Protein AF-A0A7Z9LRA9-F1 (afdb_monomer_lite)

Foldseek 3Di:
DVVVVVVVVVVVVLVVVQVVLVVVCVVCVPPPPDDRDDRPVVVVVVVCVVVPDDD

pLDDT: mean 85.66, std 8.11, range [60.38, 93.69]

Radius of gyration: 15.63 Å; chains: 1; bounding box: 34×23×42 Å

Structure (mmCIF, N/CA/C/O backbone):
data_AF-A0A7Z9LRA9-F1
#
_entry.id   AF-A0A7Z9LRA9-F1
#
loop_
_atom_site.group_PDB
_atom_site.id
_atom_site.type_symbol
_atom_site.label_atom_id
_atom_site.label_alt_id
_atom_site.label_comp_id
_atom_site.label_asym_id
_atom_site.label_entity_id
_atom_site.label_seq_id
_atom_site.pdbx_PDB_ins_code
_atom_site.Cartn_x
_atom_site.Cartn_y
_atom_site.Cartn_z
_atom_site.occupancy
_atom_site.B_iso_or_equiv
_atom_site.auth_seq_id
_atom_site.auth_comp_id
_atom_site.auth_asym_id
_atom_site.auth_atom_id
_atom_site.pdbx_PDB_model_num
ATOM 1 N N . MET A 1 1 ? 11.963 -1.499 -24.221 1.00 65.94 1 MET A N 1
ATOM 2 C CA . MET A 1 1 ? 10.496 -1.646 -24.394 1.00 65.94 1 MET A CA 1
ATOM 3 C C . MET A 1 1 ? 9.916 -2.743 -23.499 1.00 65.94 1 MET A C 1
ATOM 5 O O . MET A 1 1 ? 8.961 -2.461 -22.797 1.00 65.94 1 MET A O 1
ATOM 9 N N . ILE A 1 2 ? 10.537 -3.926 -23.402 1.00 86.50 2 ILE A N 1
ATOM 10 C CA . ILE A 1 2 ? 10.116 -5.001 -22.477 1.00 86.50 2 ILE A CA 1
ATOM 11 C C . ILE A 1 2 ? 10.081 -4.561 -20.999 1.00 86.50 2 ILE A C 1
ATOM 13 O O . ILE A 1 2 ? 9.082 -4.767 -20.322 1.00 86.50 2 ILE A O 1
ATOM 17 N N . GLN A 1 3 ? 11.119 -3.862 -20.521 1.00 84.31 3 GLN A N 1
ATOM 18 C CA . GLN A 1 3 ? 11.170 -3.399 -19.127 1.00 84.31 3 GLN A CA 1
ATOM 19 C C . GLN A 1 3 ? 10.059 -2.398 -18.783 1.00 84.31 3 GLN A C 1
ATOM 21 O O . GLN A 1 3 ? 9.550 -2.408 -17.672 1.00 84.31 3 GLN A O 1
ATOM 26 N N . GLY A 1 4 ? 9.641 -1.559 -19.738 1.00 89.00 4 GLY A N 1
ATOM 27 C CA . GLY A 1 4 ? 8.536 -0.622 -19.527 1.00 89.00 4 GLY A CA 1
ATOM 28 C C . GLY A 1 4 ? 7.199 -1.340 -19.350 1.00 89.00 4 GLY A C 1
ATOM 29 O O . GLY A 1 4 ? 6.419 -0.964 -18.482 1.00 89.00 4 GLY A O 1
ATOM 30 N N . LEU A 1 5 ? 6.973 -2.413 -20.115 1.00 87.94 5 LEU A N 1
ATOM 31 C CA 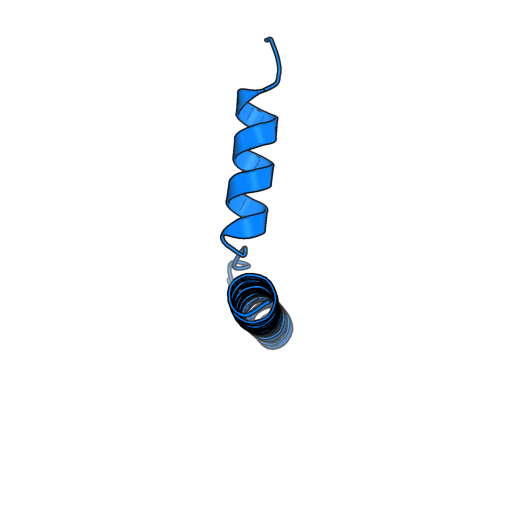. LEU A 1 5 ? 5.785 -3.252 -19.974 1.00 87.94 5 LEU A CA 1
ATOM 32 C C . LEU A 1 5 ? 5.778 -3.996 -18.634 1.00 87.94 5 LEU A C 1
ATOM 34 O O . LEU A 1 5 ? 4.756 -3.998 -17.958 1.00 87.94 5 LEU A O 1
ATOM 38 N N . TYR A 1 6 ? 6.915 -4.562 -18.216 1.00 86.88 6 TYR A N 1
ATOM 39 C CA . TYR A 1 6 ? 7.029 -5.200 -16.900 1.00 86.88 6 TYR A CA 1
ATOM 40 C C . TYR A 1 6 ? 6.814 -4.204 -15.760 1.00 86.88 6 TYR A C 1
ATOM 42 O O . TYR A 1 6 ? 6.077 -4.496 -14.827 1.00 86.88 6 TYR A O 1
ATOM 50 N N . THR A 1 7 ? 7.384 -3.002 -15.847 1.00 90.88 7 THR A N 1
ATOM 51 C CA . THR A 1 7 ? 7.154 -1.944 -14.853 1.00 90.88 7 THR A CA 1
ATOM 52 C C . THR A 1 7 ? 5.691 -1.506 -14.819 1.00 90.88 7 THR A C 1
ATOM 54 O O . THR A 1 7 ? 5.143 -1.323 -13.735 1.00 90.88 7 THR A O 1
ATOM 57 N N . ALA A 1 8 ? 5.031 -1.383 -15.975 1.00 89.38 8 ALA A N 1
ATOM 58 C CA . ALA A 1 8 ? 3.607 -1.06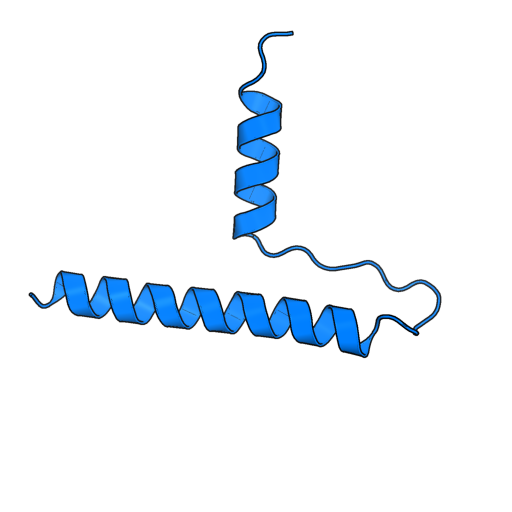8 -16.042 1.00 89.38 8 ALA A CA 1
ATOM 59 C C . ALA A 1 8 ? 2.744 -2.190 -15.439 1.00 89.38 8 ALA A C 1
ATOM 61 O O . ALA A 1 8 ? 1.866 -1.908 -14.627 1.00 89.38 8 ALA A O 1
ATOM 62 N N . ALA A 1 9 ? 3.032 -3.453 -15.768 1.00 90.00 9 ALA A N 1
ATOM 63 C CA . ALA A 1 9 ? 2.346 -4.615 -15.207 1.00 90.00 9 ALA A CA 1
ATOM 64 C C . ALA A 1 9 ? 2.516 -4.694 -13.682 1.00 90.00 9 ALA A C 1
ATOM 66 O O . ALA A 1 9 ? 1.530 -4.794 -12.957 1.00 90.00 9 ALA A O 1
ATOM 67 N N . ASN A 1 10 ? 3.745 -4.538 -13.184 1.00 91.88 10 ASN A N 1
ATOM 68 C CA . ASN A 1 10 ? 4.034 -4.488 -11.749 1.00 91.88 10 ASN A CA 1
ATOM 69 C C . ASN A 1 10 ? 3.329 -3.306 -11.063 1.00 91.88 10 ASN A C 1
ATOM 71 O O . ASN A 1 10 ? 2.836 -3.439 -9.945 1.00 91.88 10 ASN A O 1
ATOM 75 N N . GLY A 1 11 ? 3.242 -2.154 -11.734 1.00 90.81 11 GLY A N 1
ATOM 76 C CA . GLY A 1 11 ? 2.492 -0.996 -11.254 1.00 90.81 11 GLY A CA 1
ATOM 77 C C . GLY A 1 11 ? 0.993 -1.271 -11.123 1.00 90.81 11 GLY A C 1
ATOM 78 O O . GLY A 1 11 ? 0.392 -0.855 -10.136 1.00 90.81 11 GLY A O 1
ATOM 79 N N . MET A 1 12 ? 0.399 -2.000 -12.073 1.00 92.12 12 MET A N 1
ATOM 80 C CA . MET A 1 12 ? -1.015 -2.391 -12.020 1.00 92.12 12 MET A CA 1
ATOM 81 C C . MET A 1 12 ? -1.296 -3.382 -10.891 1.00 92.12 12 MET A C 1
ATOM 83 O O . MET A 1 12 ? -2.229 -3.154 -10.128 1.00 92.12 12 MET A O 1
ATOM 87 N N . ILE A 1 13 ? -0.451 -4.402 -10.717 1.00 92.88 13 ILE A N 1
ATOM 88 C CA . ILE A 1 13 ? -0.562 -5.359 -9.600 1.00 92.88 13 ILE A CA 1
ATOM 89 C C . ILE A 1 13 ? -0.489 -4.614 -8.258 1.00 92.88 13 ILE A C 1
ATOM 91 O O . ILE A 1 13 ? -1.333 -4.787 -7.384 1.00 92.88 13 ILE A O 1
ATOM 95 N N . ALA A 1 14 ? 0.455 -3.678 -8.115 1.00 90.88 14 ALA A N 1
ATOM 96 C CA . ALA A 1 14 ? 0.566 -2.866 -6.905 1.00 90.88 14 ALA A CA 1
ATOM 97 C C . ALA A 1 14 ? -0.655 -1.953 -6.663 1.00 90.88 14 ALA A C 1
ATOM 99 O O . ALA A 1 14 ? -0.924 -1.571 -5.521 1.00 90.88 14 ALA A O 1
ATOM 100 N N . VAL A 1 15 ? -1.373 -1.546 -7.713 1.00 92.19 15 VAL A N 1
ATOM 101 C CA .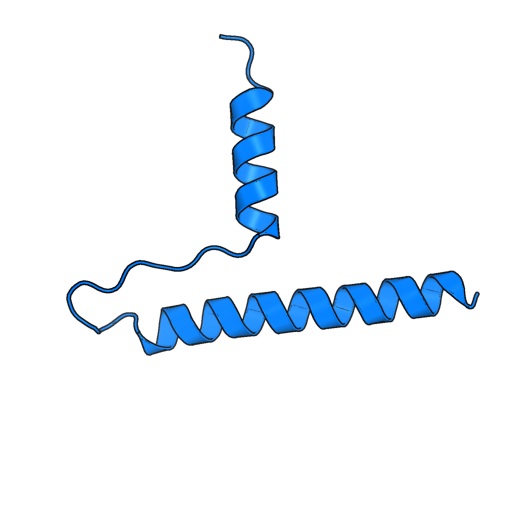 VAL A 1 15 ? -2.620 -0.772 -7.600 1.00 92.19 15 VAL A CA 1
ATOM 102 C C . VAL A 1 15 ? -3.783 -1.670 -7.181 1.00 92.19 15 VAL A C 1
ATOM 104 O O . VAL A 1 15 ? -4.547 -1.269 -6.300 1.00 92.19 15 VAL A O 1
ATOM 107 N N . GLU A 1 16 ? -3.877 -2.873 -7.741 1.00 93.44 16 GLU A N 1
ATOM 108 C CA . GLU A 1 16 ? -4.869 -3.886 -7.370 1.00 93.44 16 GLU A CA 1
ATOM 109 C C . GLU A 1 16 ? -4.759 -4.251 -5.883 1.00 93.44 16 GLU A C 1
ATOM 111 O O . GLU A 1 16 ? -5.739 -4.148 -5.143 1.00 93.44 16 GLU A O 1
ATOM 116 N N . ASP A 1 17 ? -3.547 -4.528 -5.396 1.00 92.25 17 ASP A N 1
ATOM 117 C C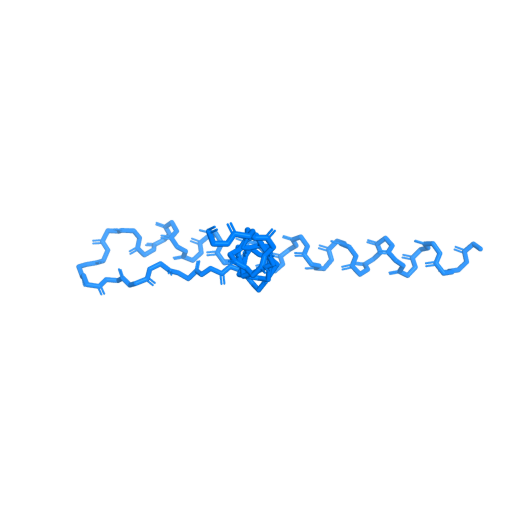A . ASP A 1 17 ? -3.296 -4.829 -3.981 1.00 92.25 17 ASP A CA 1
ATOM 118 C C . ASP A 1 17 ? -3.743 -3.688 -3.055 1.00 92.25 17 ASP A C 1
ATOM 120 O O . ASP A 1 17 ? -4.341 -3.899 -1.993 1.00 92.25 17 ASP A O 1
ATOM 124 N N . ARG A 1 18 ? -3.483 -2.433 -3.450 1.00 91.19 18 ARG A N 1
ATOM 125 C CA . ARG A 1 18 ? -3.929 -1.256 -2.683 1.00 91.19 18 ARG A CA 1
ATOM 126 C C . ARG A 1 18 ? -5.450 -1.161 -2.655 1.00 91.19 18 ARG A C 1
ATOM 128 O O . ARG A 1 18 ? -6.010 -0.826 -1.610 1.00 91.19 18 ARG A O 1
ATOM 135 N N . GLN A 1 19 ? -6.109 -1.437 -3.776 1.00 93.62 19 GLN A N 1
ATOM 136 C CA . GLN A 1 19 ? -7.567 -1.425 -3.875 1.00 93.62 19 GLN A CA 1
ATOM 137 C C . GLN A 1 19 ? -8.189 -2.530 -3.021 1.00 93.62 19 GLN A C 1
ATOM 139 O O . GLN A 1 19 ? -9.140 -2.245 -2.296 1.00 93.62 19 GLN A O 1
ATOM 144 N N . ALA A 1 20 ? -7.606 -3.730 -2.991 1.00 93.69 20 ALA A N 1
ATOM 145 C CA . ALA A 1 20 ? -8.048 -4.821 -2.125 1.00 93.69 20 ALA A CA 1
ATOM 146 C C . ALA A 1 20 ? -7.977 -4.446 -0.633 1.00 93.69 20 ALA A C 1
ATOM 148 O O . ALA A 1 20 ? -8.930 -4.661 0.118 1.00 93.69 20 ALA A O 1
ATOM 149 N N . VAL A 1 21 ? -6.888 -3.805 -0.191 1.00 93.12 21 VAL A N 1
ATOM 150 C CA . VAL A 1 21 ? -6.761 -3.312 1.196 1.00 93.12 21 VAL A CA 1
ATOM 151 C C . VAL A 1 21 ? -7.812 -2.244 1.511 1.00 93.12 21 VAL A C 1
ATOM 153 O O . VAL A 1 21 ? -8.402 -2.251 2.592 1.00 93.12 21 VAL A O 1
ATOM 156 N N . ILE A 1 22 ? -8.070 -1.315 0.587 1.00 92.50 22 ILE A N 1
ATOM 157 C CA . ILE A 1 22 ? -9.108 -0.290 0.761 1.00 92.50 22 ILE A CA 1
ATOM 158 C C . ILE A 1 22 ? -10.494 -0.939 0.848 1.00 92.50 22 ILE A C 1
ATOM 160 O O . ILE A 1 22 ? -11.246 -0.610 1.763 1.00 92.50 22 ILE A O 1
ATOM 164 N N . ALA A 1 23 ? -10.806 -1.886 -0.036 1.00 93.56 23 ALA A N 1
ATOM 165 C CA . ALA A 1 23 ? -12.072 -2.610 -0.037 1.00 93.56 23 ALA A CA 1
ATOM 166 C C . ALA A 1 23 ? -12.298 -3.358 1.284 1.00 93.56 23 ALA A C 1
ATOM 168 O O . ALA A 1 23 ? -13.346 -3.191 1.903 1.00 93.56 23 ALA A O 1
ATOM 169 N N . ASN A 1 24 ? -11.290 -4.082 1.781 1.00 92.88 24 ASN A N 1
ATOM 170 C CA . ASN A 1 24 ? -11.357 -4.773 3.072 1.00 92.88 24 ASN A CA 1
ATOM 171 C C . ASN A 1 24 ? -11.596 -3.813 4.243 1.00 92.88 24 ASN A C 1
ATOM 173 O O . ASN A 1 24 ? -12.365 -4.121 5.154 1.00 92.88 24 ASN A O 1
ATOM 177 N N . ASN A 1 25 ? -10.969 -2.636 4.215 1.00 92.31 25 ASN A N 1
ATOM 178 C CA . ASN A 1 25 ? -11.178 -1.617 5.239 1.00 92.31 25 ASN A CA 1
ATOM 179 C C . ASN A 1 25 ? -12.593 -1.034 5.213 1.00 92.31 25 ASN A C 1
ATOM 181 O O . ASN A 1 25 ? -13.141 -0.741 6.270 1.00 92.31 25 ASN A O 1
ATOM 185 N N . ILE A 1 26 ? -13.164 -0.837 4.023 1.00 91.75 26 ILE A N 1
ATOM 186 C CA . ILE A 1 26 ? -14.529 -0.322 3.866 1.00 91.75 26 ILE A CA 1
ATOM 187 C C . ILE A 1 26 ? -15.540 -1.390 4.287 1.00 91.75 26 ILE A C 1
ATOM 189 O O . ILE A 1 26 ? -16.459 -1.090 5.042 1.00 91.75 26 ILE A O 1
ATOM 193 N N . ALA A 1 27 ? -15.339 -2.639 3.864 1.00 92.06 27 ALA A N 1
ATOM 194 C CA . ALA A 1 27 ? -16.212 -3.757 4.209 1.00 92.06 27 ALA A CA 1
ATOM 195 C C . ALA A 1 27 ? -16.290 -3.991 5.727 1.00 92.06 27 ALA A C 1
ATOM 197 O O . ALA A 1 27 ? -17.357 -4.293 6.250 1.00 92.06 27 ALA A O 1
ATOM 198 N N . ASN A 1 28 ? -15.178 -3.802 6.441 1.00 92.56 28 ASN A N 1
ATOM 199 C CA . ASN A 1 28 ? -15.106 -3.981 7.893 1.00 92.56 28 ASN A CA 1
ATOM 200 C C . ASN A 1 28 ? -15.248 -2.675 8.692 1.00 92.56 28 ASN A C 1
ATOM 202 O O . ASN A 1 28 ? -15.020 -2.672 9.902 1.00 92.56 28 ASN A O 1
ATOM 206 N N . LEU A 1 29 ? -15.629 -1.564 8.053 1.00 89.56 29 LEU A N 1
ATOM 207 C CA . LEU A 1 29 ? -15.739 -0.257 8.712 1.00 89.56 29 LEU A CA 1
ATOM 208 C C . LEU A 1 29 ? -16.750 -0.260 9.871 1.00 89.56 29 LEU A C 1
ATOM 210 O O . LEU A 1 29 ? -16.549 0.434 10.863 1.00 89.56 29 LEU A O 1
ATOM 214 N N . SER A 1 30 ? -17.826 -1.038 9.747 1.00 87.12 30 SER A N 1
ATOM 215 C CA . SER A 1 30 ? -18.899 -1.131 10.747 1.00 87.12 30 SER A CA 1
ATOM 216 C C . SER A 1 30 ? -18.676 -2.232 11.790 1.00 87.12 30 SER A C 1
ATOM 218 O O . SER A 1 30 ? -19.503 -2.402 12.685 1.00 87.12 30 SER A O 1
ATOM 220 N N . THR A 1 31 ? -17.577 -2.985 11.698 1.00 86.44 31 THR A N 1
ATOM 221 C CA . THR A 1 31 ? -17.251 -4.039 12.661 1.00 86.44 31 THR A CA 1
ATOM 222 C C . THR A 1 31 ? -16.610 -3.421 13.904 1.00 86.44 31 THR A C 1
ATOM 224 O O . THR A 1 31 ? -15.530 -2.828 13.841 1.00 86.44 31 THR A O 1
ATOM 227 N N . ASN A 1 32 ? -17.260 -3.568 15.063 1.00 84.88 32 ASN A N 1
ATOM 228 C CA . ASN A 1 32 ? -16.740 -3.049 16.330 1.00 84.88 32 ASN A CA 1
ATOM 229 C C . ASN A 1 32 ? -15.354 -3.645 16.637 1.00 84.88 32 ASN A C 1
ATOM 231 O O . ASN A 1 32 ? -15.176 -4.860 16.642 1.00 84.88 32 ASN A O 1
ATOM 235 N N . GLY A 1 33 ? -14.373 -2.779 16.910 1.00 84.69 33 GLY A N 1
ATOM 236 C CA . GLY A 1 33 ? -13.002 -3.181 17.249 1.00 84.69 33 GLY A CA 1
ATOM 237 C C . GLY A 1 33 ? -12.071 -3.444 16.056 1.00 84.69 33 GLY A C 1
ATOM 238 O O . GLY A 1 33 ? -10.917 -3.823 16.270 1.00 84.69 33 GLY A O 1
ATOM 239 N N . PHE A 1 34 ? -12.516 -3.221 14.814 1.00 88.62 34 PHE A N 1
ATOM 240 C CA . PHE A 1 34 ? -11.677 -3.405 13.628 1.00 88.62 34 PHE A CA 1
ATOM 241 C C . PHE A 1 34 ? -10.537 -2.371 13.543 1.00 88.62 34 PHE A C 1
ATOM 243 O O . PHE A 1 34 ? -10.742 -1.164 13.688 1.00 88.62 34 PHE A O 1
ATOM 250 N N . LYS A 1 35 ? -9.309 -2.840 13.280 1.00 87.50 35 LYS A N 1
ATOM 251 C CA . LYS A 1 35 ? -8.132 -1.988 13.045 1.00 87.50 35 LYS A CA 1
ATOM 252 C C . LYS A 1 35 ? -7.910 -1.828 11.546 1.00 87.50 35 LYS A C 1
ATOM 254 O O . LYS A 1 35 ? -7.690 -2.809 10.844 1.00 87.50 35 LYS A O 1
ATOM 259 N N . ARG A 1 36 ? -7.909 -0.580 11.071 1.00 85.38 36 ARG A N 1
ATOM 260 C CA . ARG A 1 36 ? -7.687 -0.273 9.655 1.00 85.38 36 ARG A CA 1
ATOM 261 C C . ARG A 1 36 ? -6.301 -0.735 9.202 1.00 85.38 36 ARG A C 1
ATOM 263 O O . ARG A 1 36 ? -5.287 -0.342 9.778 1.00 85.38 36 ARG A O 1
ATOM 270 N N . GLN A 1 37 ? -6.264 -1.494 8.116 1.00 87.75 37 GLN A N 1
ATOM 271 C CA . GLN A 1 37 ? -5.037 -1.930 7.470 1.00 87.75 37 GLN A CA 1
ATOM 272 C C . GLN A 1 37 ? -4.486 -0.826 6.561 1.00 87.75 37 GLN A C 1
ATOM 274 O O . GLN A 1 37 ? -5.216 -0.194 5.795 1.00 87.75 37 GLN A O 1
ATOM 279 N N . LEU A 1 38 ? -3.179 -0.590 6.633 1.00 86.56 38 LEU A N 1
ATOM 280 C CA . LEU A 1 38 ? -2.475 0.345 5.758 1.00 86.56 38 LEU A CA 1
ATOM 281 C C . LEU A 1 38 ? -1.694 -0.434 4.703 1.00 86.56 38 LEU A C 1
ATOM 283 O O . LEU A 1 38 ? -1.078 -1.452 5.006 1.00 86.56 38 LEU A O 1
ATOM 287 N N . SER A 1 39 ? -1.708 0.059 3.464 1.00 87.69 39 SER A N 1
ATOM 288 C CA . SER A 1 39 ? -0.864 -0.513 2.415 1.00 87.69 39 SER A CA 1
ATOM 289 C C . SER A 1 39 ? 0.616 -0.250 2.720 1.00 87.69 39 SER A C 1
ATOM 291 O O . SER A 1 39 ? 0.967 0.810 3.252 1.00 87.69 39 SER A O 1
ATOM 293 N N . VAL A 1 40 ? 1.493 -1.186 2.343 1.00 85.25 40 VAL A N 1
ATOM 294 C CA . VAL A 1 40 ? 2.949 -1.073 2.555 1.00 85.25 40 VAL A CA 1
ATOM 295 C C . VAL A 1 40 ? 3.507 0.205 1.921 1.00 85.25 40 VAL A C 1
ATOM 297 O O . VAL A 1 40 ? 4.317 0.889 2.536 1.00 85.25 40 VAL A O 1
ATOM 300 N N . GLN A 1 41 ? 3.005 0.609 0.749 1.00 82.56 41 GLN A N 1
ATOM 301 C CA . GLN A 1 41 ? 3.400 1.866 0.103 1.00 82.56 41 GLN A CA 1
ATOM 302 C C . GLN A 1 41 ? 3.131 3.093 0.990 1.00 82.56 41 GLN A C 1
ATOM 304 O O . GLN A 1 41 ? 3.974 3.987 1.093 1.00 82.56 41 GLN A O 1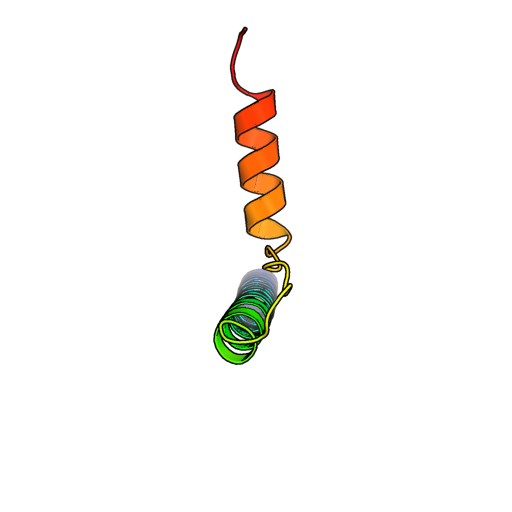
ATOM 309 N N . THR A 1 42 ? 1.955 3.145 1.624 1.00 81.50 42 THR A N 1
ATOM 310 C CA . THR A 1 42 ? 1.573 4.242 2.523 1.00 81.50 42 THR A CA 1
ATOM 311 C C . THR A 1 42 ? 2.426 4.235 3.788 1.00 81.50 42 THR A C 1
ATOM 313 O O . THR A 1 42 ? 2.853 5.297 4.234 1.00 81.50 42 THR A O 1
ATOM 316 N N . LEU A 1 43 ? 2.701 3.053 4.348 1.00 84.25 43 LEU A N 1
ATOM 317 C CA . LEU A 1 43 ? 3.549 2.895 5.533 1.00 84.25 43 LEU A CA 1
ATOM 318 C C . LEU A 1 43 ? 4.980 3.350 5.268 1.00 84.25 43 LEU A C 1
ATOM 320 O O . LEU A 1 43 ? 5.522 4.126 6.049 1.00 84.25 43 LEU A O 1
ATOM 324 N N . LEU A 1 44 ? 5.553 2.930 4.141 1.00 82.06 44 LEU A N 1
ATOM 325 C CA . LEU A 1 44 ? 6.883 3.343 3.720 1.00 82.06 44 LEU A CA 1
ATOM 326 C C . LEU A 1 44 ? 6.948 4.863 3.579 1.00 82.06 44 LEU A C 1
ATOM 328 O O . LEU A 1 44 ? 7.765 5.490 4.240 1.00 82.06 44 LEU A O 1
ATOM 332 N N . SER A 1 45 ? 6.042 5.484 2.815 1.00 81.62 45 SER A N 1
ATOM 333 C CA . SER A 1 45 ? 6.019 6.947 2.665 1.00 81.62 45 SER A CA 1
ATOM 334 C C . SER A 1 45 ? 5.888 7.671 4.011 1.00 81.62 45 SER A C 1
ATOM 336 O O . SER A 1 45 ? 6.642 8.602 4.286 1.00 81.62 45 SER A O 1
ATOM 338 N N . ARG A 1 46 ? 4.991 7.214 4.892 1.00 84.44 46 ARG A N 1
ATOM 339 C CA . ARG A 1 46 ? 4.808 7.773 6.241 1.00 84.44 46 ARG A CA 1
ATOM 340 C C . ARG A 1 46 ? 6.078 7.660 7.090 1.00 84.44 46 ARG A C 1
ATOM 342 O O . ARG A 1 46 ? 6.421 8.614 7.784 1.00 84.44 46 ARG A O 1
ATOM 349 N N . ALA A 1 47 ? 6.764 6.520 7.029 1.00 82.44 47 ALA A N 1
ATOM 350 C CA . ALA A 1 47 ? 8.013 6.280 7.743 1.00 82.44 47 ALA A CA 1
ATOM 351 C C . ALA A 1 47 ? 9.162 7.124 7.177 1.00 82.44 47 ALA A C 1
ATOM 353 O O . ALA A 1 47 ? 9.918 7.706 7.952 1.00 82.44 47 ALA A O 1
ATOM 354 N N . TYR A 1 48 ? 9.259 7.266 5.852 1.00 83.19 48 TYR A N 1
ATOM 355 C CA . TYR A 1 48 ? 10.237 8.146 5.210 1.00 83.19 48 TYR A CA 1
ATOM 356 C C . TYR A 1 48 ? 10.063 9.599 5.670 1.00 83.19 48 TYR A C 1
ATOM 358 O O . TYR A 1 48 ? 11.029 10.212 6.109 1.00 83.19 48 TYR A O 1
ATOM 366 N N . TRP A 1 49 ? 8.836 10.131 5.679 1.00 70.19 49 TRP A N 1
ATOM 367 C CA . TRP A 1 49 ? 8.567 11.492 6.166 1.00 70.19 49 TRP A CA 1
ATOM 368 C C . TRP A 1 49 ? 8.845 11.684 7.660 1.00 70.19 49 TRP A C 1
ATOM 370 O O . TRP A 1 49 ? 9.210 12.781 8.073 1.00 70.19 49 TRP A O 1
ATOM 380 N N . CYS A 1 50 ? 8.675 10.642 8.477 1.00 72.56 50 CYS A N 1
ATOM 381 C CA . CYS A 1 50 ? 8.971 10.710 9.907 1.00 72.56 50 CYS A CA 1
ATOM 382 C C . CYS A 1 50 ? 10.481 10.700 10.194 1.00 72.56 50 CYS A C 1
ATOM 384 O O . CYS A 1 50 ? 10.913 11.349 11.138 1.00 72.56 50 CYS A O 1
ATOM 386 N N . ASN A 1 51 ? 11.273 10.002 9.373 1.00 74.31 51 ASN A N 1
ATOM 387 C CA . ASN A 1 51 ? 12.735 9.965 9.487 1.00 74.31 51 ASN A CA 1
ATOM 388 C C . ASN A 1 51 ? 13.435 11.143 8.783 1.00 74.31 51 ASN A C 1
ATOM 390 O O . ASN A 1 51 ? 14.605 11.394 9.039 1.00 74.31 51 ASN A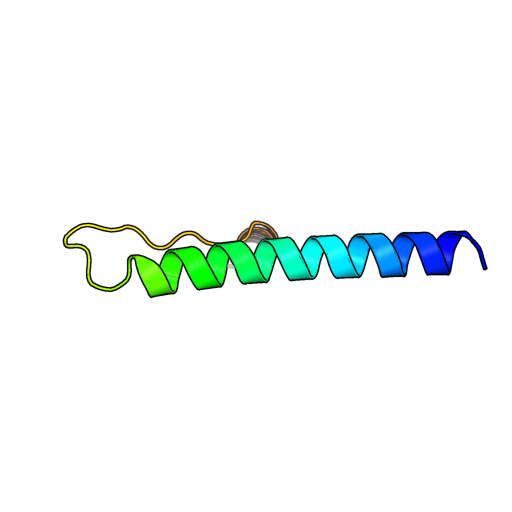 O 1
ATOM 394 N N . ALA A 1 52 ? 12.742 11.862 7.893 1.00 71.19 52 ALA A N 1
ATOM 395 C CA . ALA A 1 52 ? 13.304 12.974 7.123 1.00 71.19 52 ALA A CA 1
ATOM 396 C C . ALA A 1 52 ? 13.114 14.362 7.769 1.00 71.19 52 ALA A C 1
ATOM 398 O O . ALA A 1 52 ? 13.576 15.355 7.207 1.00 71.19 52 ALA A O 1
ATOM 399 N N . LYS A 1 53 ? 12.438 14.471 8.922 1.00 60.38 53 LYS A N 1
ATOM 400 C CA . LYS A 1 53 ? 12.378 15.737 9.665 1.00 60.38 53 LYS A CA 1
ATOM 401 C C . LYS A 1 53 ? 13.642 15.897 10.520 1.00 60.38 53 LYS A C 1
ATOM 403 O O . LYS A 1 53 ? 13.874 15.028 11.360 1.00 60.38 53 LYS A O 1
ATOM 408 N N . PRO A 1 54 ? 14.431 16.978 10.371 1.00 63.88 54 PRO A N 1
ATOM 409 C CA . PRO A 1 54 ? 15.355 17.356 11.431 1.00 63.88 54 PRO A CA 1
ATOM 410 C C . PRO A 1 54 ? 14.523 17.705 12.676 1.00 63.88 54 PRO A C 1
ATOM 412 O O . PRO A 1 54 ? 13.456 18.311 12.546 1.00 63.88 54 PRO A O 1
ATOM 415 N N . SER A 1 55 ? 14.980 17.227 13.836 1.00 68.75 55 SER A N 1
ATOM 416 C CA . SER A 1 55 ? 14.392 17.471 15.163 1.00 68.75 55 SER A CA 1
ATOM 417 C C . SER A 1 55 ? 14.118 18.945 15.423 1.00 68.75 55 SER A C 1
ATOM 419 O O . SER A 1 55 ? 15.056 19.734 15.158 1.00 68.75 55 SER A O 1
#

Secondary structure (DSSP, 8-state):
-HHHHHHHHHHHHHHHHHHHHHHHHHHTTTSTTPPPPPPHHHHHHHHHHHHSS--

Sequence (55 aa):
MIQGLYTAANGMIAVEDRQAVIANNIANLSTNGFKRQLSVQTLLSRAYWCNAKPS